Protein AF-A0A3M2U565-F1 (afdb_monomer)

Organism: Pseudomonas syringae pv. maculicola (NCBI:txid59511)

Foldseek 3Di:
DVVQLVDPPPVSVQLVVLLVVVVVVLVVLQVVLVVPVVVQFDADPVQAAKEWEAECVLEQDPPHHTQDIPPDDDNPPPLRVLLVVVQVVQQCVCCVPPVAQPPVSRHGYAYEYEQYFTQTPVRDTDFRQDWHDSNRYIYWTCHRVPPGGTPSPDD

pLDDT: mean 87.08, std 9.79, range [48.19, 98.31]

Nearest PDB structures (foldseek):
  2vqx-assembly1_A  TM=9.178E-01  e=5.329E-11  Serratia proteamaculans
  1esp-assembly1_A  TM=8.204E-01  e=6.156E-08  Bacillus cereus
  4ger-assembly2_B  TM=9.191E-01  e=3.103E-07  Paenibacillus polymyxa
  4tnl-assembly1_A  TM=8.447E-01  e=2.395E-07  Bacillus thermoproteolyticus
  1bqb-assembly1_A  TM=6.893E-01  e=3.272E-05  Staphylococcus aureus

Radius of gyration: 16.23 Å; Cα contacts (8 Å, |Δi|>4): 313; chains: 1; bounding box: 45×28×40 Å

InterPro domains:
  IPR013856 Peptidase M4 domain [PF01447] (62-153)
  IPR052759 Extracellular Metalloprotease M4 [PTHR43579] (42-155)

Secondary structure (DSSP, 8-state):
-HHHHT-SSHHHHHHHHHHHHHHHHHHHHHHHHHH-HHHH--B-TTSS--EEEEE-TTSS-SS-EEEEETTPPP-S-HHHHHHHHHHHHHHHHHHHHH---TTTTS-B-EEEEEEEEEE-TTS-EEE-S-EEE-SS-EEEE---SSS---TTS--

Mean predicted aligned error: 5.79 Å

Solvent-accessible surface area (backbone atoms only — not comparable to full-atom values): 8253 Å² total; per-residue (Å²): 89,76,74,40,42,69,38,92,51,63,72,52,12,52,54,25,46,36,49,53,56,52,49,52,53,41,51,52,38,32,52,52,21,71,76,41,50,81,83,32,54,50,67,22,95,83,56,42,96,32,43,40,29,19,38,21,81,51,29,74,53,79,60,55,47,80,70,43,48,64,92,55,75,81,75,85,45,67,55,55,42,35,46,53,51,49,56,47,52,54,38,49,51,37,37,73,77,66,73,27,38,40,94,74,58,66,6,33,32,50,35,36,21,26,44,25,17,39,64,42,98,88,69,46,68,39,53,22,76,50,65,48,63,42,53,51,37,40,40,25,10,42,17,68,78,79,87,35,60,49,53,44,82,67,128

Structure (mmCIF, N/CA/C/O backbone):
data_AF-A0A3M2U565-F1
#
_entry.id   AF-A0A3M2U565-F1
#
loop_
_atom_site.group_PDB
_atom_site.id
_atom_site.type_symbol
_atom_site.label_atom_id
_atom_site.label_alt_id
_atom_site.label_comp_id
_atom_site.label_asym_id
_atom_site.label_entity_id
_atom_site.label_seq_id
_atom_site.pdbx_PDB_ins_code
_atom_site.Cartn_x
_atom_site.Cartn_y
_atom_site.Cartn_z
_atom_site.occupancy
_atom_site.B_iso_or_equiv
_atom_site.auth_seq_id
_atom_site.auth_comp_id
_atom_site.auth_asym_id
_atom_site.auth_atom_id
_atom_site.pdbx_PDB_model_num
ATOM 1 N N . MET A 1 1 ? 20.077 -5.470 -0.150 1.00 67.69 1 MET A N 1
ATOM 2 C CA . MET A 1 1 ? 20.315 -4.399 -1.141 1.00 67.69 1 MET A CA 1
ATOM 3 C C . MET A 1 1 ? 21.790 -4.090 -1.348 1.00 67.69 1 MET A C 1
ATOM 5 O O . MET A 1 1 ? 22.248 -4.294 -2.459 1.00 67.69 1 MET A O 1
ATOM 9 N N . GLU A 1 2 ? 22.581 -3.728 -0.332 1.00 72.81 2 GLU A N 1
ATOM 10 C CA . GLU A 1 2 ? 24.018 -3.399 -0.520 1.00 72.81 2 GLU A CA 1
ATOM 11 C C . GLU A 1 2 ? 24.838 -4.499 -1.223 1.00 72.81 2 GLU A C 1
ATOM 13 O O . GLU A 1 2 ? 25.586 -4.227 -2.156 1.00 72.81 2 GLU A O 1
ATOM 18 N N . ARG A 1 3 ? 24.628 -5.770 -0.855 1.00 74.75 3 ARG A N 1
ATOM 19 C CA . ARG A 1 3 ? 25.266 -6.909 -1.545 1.00 74.75 3 ARG A CA 1
ATOM 20 C C . ARG A 1 3 ? 24.797 -7.091 -2.994 1.00 74.75 3 ARG A C 1
ATOM 22 O O . ARG A 1 3 ? 25.543 -7.607 -3.813 1.00 74.75 3 ARG A O 1
ATOM 29 N N . MET A 1 4 ? 23.569 -6.682 -3.314 1.00 73.38 4 MET A N 1
ATOM 30 C CA . MET A 1 4 ? 23.011 -6.761 -4.670 1.00 73.38 4 MET A CA 1
ATOM 31 C C . MET A 1 4 ? 23.503 -5.603 -5.542 1.00 73.38 4 MET A C 1
ATOM 33 O O . MET A 1 4 ? 23.753 -5.811 -6.724 1.00 73.38 4 MET A O 1
ATOM 37 N N . ALA A 1 5 ? 23.742 -4.429 -4.948 1.00 74.38 5 ALA A N 1
ATOM 38 C CA . ALA A 1 5 ? 24.370 -3.287 -5.613 1.00 74.38 5 ALA A CA 1
ATOM 39 C C . ALA A 1 5 ? 25.797 -3.602 -6.101 1.00 74.38 5 ALA A C 1
ATOM 41 O O . ALA A 1 5 ? 26.251 -3.034 -7.086 1.00 74.38 5 ALA A O 1
ATOM 42 N N . GLN A 1 6 ? 26.481 -4.555 -5.461 1.00 78.75 6 GLN A N 1
ATOM 43 C CA . GLN A 1 6 ? 27.813 -5.038 -5.852 1.00 78.75 6 GLN A CA 1
ATOM 44 C C . GLN A 1 6 ? 27.773 -6.216 -6.849 1.00 78.75 6 GLN A C 1
ATOM 46 O O . GLN A 1 6 ? 28.811 -6.795 -7.168 1.00 78.75 6 GLN A O 1
ATOM 51 N N . SER A 1 7 ? 26.588 -6.614 -7.326 1.00 76.31 7 SER A N 1
ATOM 52 C CA . SER A 1 7 ? 26.430 -7.743 -8.247 1.00 76.31 7 SER A CA 1
ATOM 53 C C . SER A 1 7 ? 27.095 -7.469 -9.605 1.00 76.31 7 SER A C 1
ATOM 55 O O . SER A 1 7 ? 26.915 -6.383 -10.155 1.00 76.31 7 SER A O 1
ATOM 57 N N . PRO A 1 8 ? 27.770 -8.462 -10.222 1.00 76.94 8 PRO A N 1
ATOM 58 C CA . PRO A 1 8 ? 28.303 -8.334 -11.581 1.00 76.94 8 PRO A CA 1
ATOM 59 C C . PRO A 1 8 ? 27.201 -8.300 -12.656 1.00 76.94 8 PRO A C 1
ATOM 61 O O . PRO A 1 8 ? 27.475 -8.032 -13.823 1.00 76.94 8 PRO A O 1
ATOM 64 N N . LYS A 1 9 ? 25.944 -8.599 -12.291 1.00 82.62 9 LYS A N 1
ATOM 65 C CA . LYS A 1 9 ? 24.787 -8.477 -13.184 1.00 82.62 9 LYS A CA 1
ATOM 66 C C . LYS A 1 9 ? 24.256 -7.044 -13.134 1.00 82.62 9 LYS A C 1
ATOM 68 O O . LYS A 1 9 ? 23.555 -6.698 -12.185 1.00 82.62 9 LYS A O 1
ATOM 73 N N . ASN A 1 10 ? 24.517 -6.272 -14.190 1.00 79.00 10 ASN A N 1
ATOM 74 C CA . ASN A 1 10 ? 24.166 -4.846 -14.292 1.00 79.00 10 ASN A CA 1
ATOM 75 C C . ASN A 1 10 ? 22.706 -4.524 -13.938 1.00 79.00 10 ASN A C 1
ATOM 77 O O . ASN A 1 10 ? 22.442 -3.543 -13.255 1.00 79.00 10 ASN A O 1
ATOM 81 N N . LEU A 1 11 ? 21.751 -5.360 -14.358 1.00 78.56 11 LEU A N 1
ATOM 82 C CA . LEU A 1 11 ? 20.335 -5.130 -14.056 1.00 78.56 11 LEU A CA 1
ATOM 83 C C . LEU A 1 11 ? 20.033 -5.247 -12.548 1.00 78.56 11 LEU A C 1
ATOM 85 O O . LEU A 1 11 ? 19.256 -4.468 -12.005 1.00 78.56 11 LEU A O 1
ATOM 89 N N . ILE A 1 12 ? 20.669 -6.203 -11.860 1.00 79.19 12 ILE A N 1
ATOM 90 C CA . ILE A 1 12 ? 20.468 -6.432 -10.421 1.00 79.19 12 ILE A CA 1
ATOM 91 C C . ILE A 1 12 ? 21.118 -5.312 -9.611 1.00 79.19 12 ILE A C 1
ATOM 93 O O . ILE A 1 12 ? 20.522 -4.831 -8.648 1.00 79.19 12 ILE A O 1
ATOM 97 N N . SER A 1 13 ? 22.327 -4.890 -9.990 1.00 80.62 13 SER A N 1
ATOM 98 C CA . SER A 1 13 ? 23.006 -3.793 -9.305 1.00 80.62 13 SER A CA 1
ATOM 99 C C . SER A 1 13 ? 22.277 -2.466 -9.505 1.00 80.62 13 SER A C 1
ATOM 101 O O . SER A 1 13 ? 22.048 -1.769 -8.521 1.00 80.62 13 SER A O 1
ATOM 103 N N . ALA A 1 14 ? 21.818 -2.158 -10.721 1.00 79.25 14 ALA A N 1
ATOM 104 C CA . ALA A 1 14 ? 21.046 -0.947 -11.002 1.00 79.25 14 ALA A CA 1
ATOM 105 C C . ALA A 1 14 ? 19.759 -0.864 -10.161 1.00 79.25 14 ALA A C 1
ATOM 107 O O . ALA A 1 14 ? 19.548 0.130 -9.465 1.00 79.25 14 ALA A O 1
ATOM 108 N N . ARG A 1 15 ? 18.951 -1.936 -10.137 1.00 79.56 15 ARG A N 1
ATOM 109 C CA . ARG A 1 15 ? 17.729 -2.013 -9.313 1.00 79.56 15 ARG A CA 1
ATOM 110 C C . ARG A 1 15 ? 18.026 -1.887 -7.820 1.00 79.56 15 ARG A C 1
ATOM 112 O O . ARG A 1 15 ? 17.324 -1.193 -7.093 1.00 79.56 15 ARG A O 1
ATOM 119 N N . ALA A 1 16 ? 19.097 -2.526 -7.351 1.00 81.25 16 ALA A N 1
ATOM 120 C CA . ALA A 1 16 ? 19.468 -2.465 -5.944 1.00 81.25 16 ALA A CA 1
ATOM 121 C C . ALA A 1 16 ? 19.898 -1.062 -5.492 1.00 81.25 16 ALA A C 1
ATOM 123 O O . ALA A 1 16 ? 19.640 -0.688 -4.347 1.00 81.25 16 ALA A O 1
ATOM 124 N N . ILE A 1 17 ? 20.553 -0.304 -6.374 1.00 79.19 17 ILE A N 1
ATOM 125 C CA . ILE A 1 17 ? 20.962 1.071 -6.091 1.00 79.19 17 ILE A CA 1
ATOM 126 C C . ILE A 1 17 ? 19.747 2.011 -6.117 1.00 79.19 17 ILE A C 1
ATOM 128 O O . ILE A 1 17 ? 19.618 2.814 -5.195 1.00 79.19 17 ILE A O 1
ATOM 132 N N . ALA A 1 18 ? 18.842 1.887 -7.098 1.00 80.75 18 ALA A N 1
ATOM 133 C CA . ALA A 1 18 ? 17.600 2.671 -7.137 1.00 80.75 18 ALA A CA 1
ATOM 134 C C . ALA A 1 18 ? 16.814 2.533 -5.818 1.00 80.75 18 ALA A C 1
ATOM 136 O O . ALA A 1 18 ? 16.526 3.526 -5.150 1.00 80.75 18 ALA A O 1
ATOM 137 N N . ASN A 1 19 ? 16.651 1.295 -5.346 1.00 80.75 19 ASN A N 1
ATOM 138 C CA . ASN A 1 19 ? 15.975 1.015 -4.083 1.00 80.75 19 ASN A CA 1
ATOM 139 C C . ASN A 1 19 ? 16.659 1.599 -2.847 1.00 80.75 19 ASN A C 1
ATOM 141 O O . ASN A 1 19 ? 15.989 1.990 -1.887 1.00 80.75 19 ASN A O 1
ATOM 145 N N . LEU A 1 20 ? 17.994 1.653 -2.837 1.00 81.56 20 LEU A N 1
ATOM 146 C CA . LEU A 1 20 ? 18.740 2.251 -1.733 1.00 81.56 20 LEU A CA 1
ATOM 147 C C . LEU A 1 20 ? 18.478 3.763 -1.654 1.00 81.56 20 LEU A C 1
ATOM 149 O O . LEU A 1 20 ? 18.292 4.293 -0.557 1.00 81.56 20 LEU A O 1
ATOM 153 N N . THR A 1 21 ? 18.389 4.433 -2.806 1.00 78.06 21 THR A N 1
ATOM 154 C CA . THR A 1 21 ? 18.008 5.848 -2.900 1.00 78.06 21 THR A CA 1
ATOM 155 C C . THR A 1 21 ? 16.589 6.060 -2.378 1.00 78.06 21 THR A C 1
ATOM 157 O O . THR A 1 21 ? 16.400 6.845 -1.446 1.00 78.06 21 THR A O 1
ATOM 160 N N . SER A 1 22 ? 15.611 5.296 -2.872 1.00 78.69 22 SER A N 1
ATOM 161 C CA . SER A 1 22 ? 14.213 5.351 -2.418 1.00 78.69 22 SER A CA 1
ATOM 162 C C . SER A 1 22 ? 14.086 5.105 -0.907 1.00 78.69 22 SER A C 1
ATOM 164 O O . SER A 1 22 ? 13.396 5.834 -0.193 1.00 78.69 22 SER A O 1
ATOM 166 N N . SER A 1 23 ? 14.855 4.150 -0.372 1.00 78.75 23 SER A N 1
ATOM 167 C CA . SER A 1 23 ? 14.878 3.828 1.062 1.00 78.75 23 SER A CA 1
ATOM 168 C C . SER A 1 23 ? 15.276 5.019 1.940 1.00 78.75 23 SER A C 1
ATOM 170 O O . SER A 1 23 ? 14.724 5.191 3.029 1.00 78.75 23 SER A O 1
ATOM 172 N N . SER A 1 24 ? 16.200 5.868 1.478 1.00 77.94 24 SER A N 1
ATOM 173 C CA . SER A 1 24 ? 16.603 7.080 2.204 1.00 77.94 24 SER A CA 1
ATOM 174 C C . SER A 1 24 ? 15.463 8.101 2.304 1.00 77.94 24 SER A C 1
ATOM 176 O O . SER A 1 24 ? 15.232 8.664 3.378 1.00 77.94 24 SER A O 1
ATOM 178 N N . ALA A 1 25 ? 14.683 8.261 1.230 1.00 79.19 25 ALA A N 1
ATOM 179 C CA . ALA A 1 25 ? 13.496 9.106 1.225 1.00 79.19 25 ALA A CA 1
ATOM 180 C C . ALA A 1 25 ? 12.432 8.564 2.192 1.00 79.19 25 ALA A C 1
ATOM 182 O O . ALA A 1 25 ? 11.869 9.318 2.986 1.00 79.19 25 ALA A O 1
ATOM 183 N N . PHE A 1 26 ? 12.224 7.245 2.222 1.00 80.00 26 PHE A N 1
ATOM 184 C CA . PHE A 1 26 ? 11.251 6.625 3.130 1.00 80.00 26 PHE A CA 1
ATOM 185 C C . PHE A 1 26 ? 11.622 6.802 4.604 1.00 80.00 26 PHE A C 1
ATOM 187 O O . PHE A 1 26 ? 10.749 7.016 5.451 1.00 80.00 26 PHE A O 1
ATOM 194 N N . LEU A 1 27 ? 12.917 6.739 4.930 1.00 79.75 27 LEU A N 1
ATOM 195 C CA . LEU A 1 27 ? 13.399 7.036 6.278 1.00 79.75 27 LEU A CA 1
ATOM 196 C C . LEU A 1 27 ? 13.115 8.489 6.664 1.00 79.75 27 LEU A C 1
ATOM 198 O O . LEU A 1 27 ? 12.647 8.730 7.778 1.00 79.75 27 LEU A O 1
ATOM 202 N N . ALA A 1 28 ? 13.331 9.437 5.749 1.00 80.25 28 ALA A N 1
ATOM 203 C CA . ALA A 1 28 ? 12.997 10.837 5.983 1.00 80.25 28 ALA A CA 1
ATOM 204 C C . ALA A 1 28 ? 11.492 11.017 6.259 1.00 80.25 28 ALA A C 1
ATOM 206 O O . ALA A 1 28 ? 11.132 11.611 7.277 1.00 80.25 28 ALA A O 1
ATOM 207 N N . SER A 1 29 ? 10.613 10.412 5.447 1.00 80.81 29 SER A N 1
ATOM 208 C CA . SER A 1 29 ? 9.158 10.455 5.669 1.00 80.81 29 SER A CA 1
ATOM 209 C C . SER A 1 29 ? 8.758 9.891 7.036 1.00 80.81 29 SER A C 1
ATOM 211 O O . SER A 1 29 ? 7.975 10.504 7.763 1.00 80.81 29 SER A O 1
ATOM 213 N N . ARG A 1 30 ? 9.352 8.761 7.446 1.00 79.19 30 ARG A N 1
ATOM 214 C CA . ARG A 1 30 ? 9.094 8.155 8.762 1.00 79.19 30 ARG A CA 1
ATOM 215 C C . ARG A 1 30 ? 9.498 9.060 9.923 1.00 79.19 30 ARG A C 1
ATOM 217 O O . ARG A 1 30 ? 8.793 9.098 10.931 1.00 79.19 30 ARG A O 1
ATOM 224 N N . LEU A 1 31 ? 10.629 9.757 9.814 1.00 83.00 31 LEU A N 1
ATOM 225 C CA . LEU A 1 31 ? 11.077 10.690 10.849 1.00 83.00 31 LEU A CA 1
ATOM 226 C C . LEU A 1 31 ? 10.111 11.874 10.976 1.00 83.00 31 LEU A C 1
ATOM 228 O O . LEU A 1 31 ? 9.715 12.213 12.091 1.00 83.00 31 LEU A O 1
ATOM 232 N N . SER A 1 32 ? 9.660 12.436 9.852 1.00 79.75 32 SER A N 1
ATOM 233 C CA . SER A 1 32 ? 8.650 13.500 9.835 1.00 79.75 32 SER A CA 1
ATOM 234 C C . SER A 1 32 ? 7.321 13.053 10.450 1.00 79.75 32 SER A C 1
ATOM 236 O O . SER A 1 32 ? 6.758 13.763 11.283 1.00 79.75 32 SER A O 1
ATOM 238 N N . ALA A 1 33 ? 6.846 11.852 10.116 1.00 78.44 33 ALA A N 1
ATOM 239 C CA . ALA A 1 33 ? 5.601 11.323 10.666 1.00 78.44 33 ALA A CA 1
ATOM 240 C C . ALA A 1 33 ? 5.680 11.039 12.173 1.00 78.44 33 ALA A C 1
ATOM 242 O O . ALA A 1 33 ? 4.715 11.274 12.895 1.00 78.44 33 ALA A O 1
ATOM 243 N N . ARG A 1 34 ? 6.841 10.598 12.679 1.00 78.06 34 ARG A N 1
ATOM 244 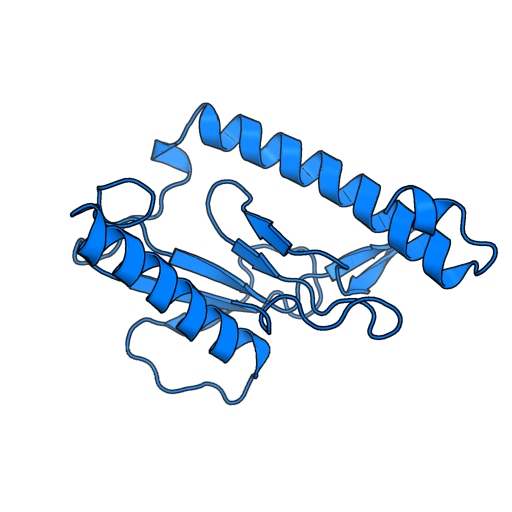C CA . ARG A 1 34 ? 7.074 10.464 14.128 1.00 78.06 34 ARG A CA 1
ATOM 245 C C . ARG A 1 34 ? 7.039 11.807 14.853 1.00 78.06 34 ARG A C 1
ATOM 247 O O . ARG A 1 34 ? 6.574 11.855 15.986 1.00 78.06 34 ARG A O 1
ATOM 254 N N . ALA A 1 35 ? 7.528 12.873 14.223 1.00 79.88 35 ALA A N 1
ATOM 255 C CA . ALA A 1 35 ? 7.498 14.213 14.804 1.00 79.88 35 ALA A CA 1
ATOM 256 C C . ALA A 1 35 ? 6.083 14.820 14.812 1.00 79.88 35 ALA A C 1
ATOM 258 O O . ALA A 1 35 ? 5.756 15.585 15.716 1.00 79.88 35 ALA A O 1
ATOM 259 N N . MET A 1 36 ? 5.238 14.477 13.829 1.00 78.69 36 MET A N 1
ATOM 260 C CA . MET A 1 36 ? 3.877 15.015 13.687 1.00 78.69 36 MET A CA 1
ATOM 261 C C . MET A 1 36 ? 2.827 13.920 13.409 1.00 78.69 36 MET A C 1
ATOM 263 O O . MET A 1 36 ? 2.245 13.887 12.321 1.00 78.69 36 MET A O 1
ATOM 267 N N . PRO A 1 37 ? 2.535 13.033 14.377 1.00 72.19 37 PRO A N 1
ATOM 268 C CA . PRO A 1 37 ? 1.669 11.873 14.153 1.00 72.19 37 PRO A CA 1
ATOM 269 C C . PRO A 1 37 ? 0.214 12.248 13.832 1.00 72.19 37 PRO A C 1
ATOM 271 O O . PRO A 1 37 ? -0.407 11.635 12.967 1.00 72.19 37 PRO A O 1
ATOM 274 N N . SER A 1 38 ? -0.324 13.304 14.450 1.00 69.38 38 SER A N 1
ATOM 275 C CA . SER A 1 38 ? -1.708 13.758 14.229 1.00 69.38 38 SER A CA 1
ATOM 276 C C . SER A 1 38 ? -1.975 14.302 12.822 1.00 69.38 38 SER A C 1
ATOM 278 O O . SER A 1 38 ? -3.116 14.278 12.376 1.00 69.38 38 SER A O 1
ATOM 280 N N . MET A 1 39 ? -0.942 14.775 12.119 1.00 69.25 39 MET A N 1
ATOM 281 C CA . MET A 1 39 ? -1.047 15.254 10.734 1.00 69.25 39 MET A CA 1
ATOM 282 C C . MET A 1 39 ? -1.061 14.109 9.711 1.00 69.25 39 MET A C 1
ATOM 284 O O . MET A 1 39 ? -1.487 14.314 8.580 1.00 69.25 39 MET A O 1
ATOM 288 N N . HIS A 1 40 ? -0.583 12.922 10.097 1.00 71.44 40 HIS A N 1
ATOM 289 C CA . HIS A 1 40 ? -0.385 11.777 9.201 1.00 71.44 40 HIS A CA 1
ATOM 290 C C . HIS A 1 40 ? -1.427 10.663 9.422 1.00 71.44 40 HIS A C 1
ATOM 292 O O . HIS A 1 40 ? -1.591 9.792 8.569 1.00 71.44 40 HIS A O 1
ATOM 298 N N . ALA A 1 41 ? -2.172 10.699 10.533 1.00 78.94 41 ALA A N 1
ATOM 299 C CA . ALA A 1 41 ? -3.234 9.743 10.831 1.00 78.94 41 ALA A CA 1
ATOM 300 C C . ALA A 1 41 ? -4.567 10.148 10.178 1.00 78.94 41 ALA A C 1
ATOM 302 O O . ALA A 1 41 ? -5.235 11.094 10.602 1.00 78.94 41 ALA A O 1
ATOM 303 N N . ILE A 1 42 ? -4.998 9.395 9.165 1.00 84.19 42 ILE A N 1
ATOM 304 C CA . ILE A 1 42 ? -6.335 9.547 8.577 1.00 84.19 42 ILE A CA 1
ATOM 305 C C . ILE A 1 42 ? -7.331 8.844 9.497 1.00 84.19 42 ILE A C 1
ATOM 307 O O . ILE A 1 42 ? -7.290 7.625 9.615 1.00 84.19 42 ILE A O 1
ATOM 311 N N . LYS A 1 43 ? -8.246 9.571 10.140 1.00 87.69 43 LYS A N 1
ATOM 312 C CA . LYS A 1 43 ? -9.264 8.946 11.002 1.00 87.69 43 LYS A CA 1
ATOM 313 C C . LYS A 1 43 ? -10.233 8.082 10.199 1.00 87.69 43 LYS A C 1
ATOM 315 O O . LYS A 1 43 ? -10.628 8.447 9.094 1.00 87.69 43 LYS A O 1
ATOM 320 N N . SER A 1 44 ? -10.617 6.939 10.758 1.00 90.38 44 SER A N 1
ATOM 321 C CA . SER A 1 44 ? -11.740 6.161 10.234 1.00 90.38 44 SER A CA 1
ATOM 322 C C . SER A 1 44 ? -13.050 6.948 10.392 1.00 90.38 44 SER A C 1
ATOM 324 O O . SER A 1 44 ? -13.219 7.643 11.399 1.00 90.38 44 SER A O 1
ATOM 326 N N . PRO A 1 45 ? -13.991 6.847 9.433 1.00 88.50 45 PRO A N 1
ATOM 327 C CA . PRO A 1 45 ? -15.282 7.532 9.525 1.00 88.50 45 PRO A CA 1
ATOM 328 C C . PRO A 1 45 ? -16.070 7.174 10.793 1.00 88.50 45 PRO A C 1
ATOM 330 O O . PRO A 1 45 ? -16.641 8.054 11.431 1.00 88.50 45 PRO A O 1
ATOM 333 N N . ASP A 1 46 ? -16.026 5.897 11.189 1.00 90.06 46 ASP A N 1
ATOM 334 C CA . ASP A 1 46 ? -16.840 5.351 12.282 1.00 90.06 46 ASP A CA 1
ATOM 335 C C . ASP A 1 46 ? -16.025 5.024 13.549 1.00 90.06 46 ASP A C 1
ATOM 337 O O . ASP A 1 46 ? -16.540 4.396 14.476 1.00 90.06 46 ASP A O 1
ATOM 341 N N . GLY A 1 47 ? -14.740 5.395 13.595 1.00 89.25 47 GLY A N 1
ATOM 342 C CA . GLY A 1 47 ? -13.847 5.082 14.720 1.00 89.25 47 GLY A CA 1
ATOM 343 C C . GLY A 1 47 ? -13.485 3.595 14.851 1.00 89.25 47 GLY A C 1
ATOM 344 O O . GLY A 1 47 ? -13.082 3.162 15.929 1.00 89.25 47 GLY A O 1
ATOM 345 N N . LYS A 1 48 ? -13.668 2.801 13.791 1.00 90.69 48 LYS A N 1
ATOM 346 C CA . LYS A 1 48 ? -13.473 1.340 13.755 1.00 90.69 48 LYS A CA 1
ATOM 347 C C . LYS A 1 48 ? -12.561 0.940 12.592 1.00 90.69 48 LYS A C 1
ATOM 349 O O . LYS A 1 48 ? -12.064 1.793 11.859 1.00 90.69 48 LYS A O 1
ATOM 354 N N . LYS A 1 49 ? -12.381 -0.371 12.397 1.00 95.00 49 LYS A N 1
ATOM 355 C CA . LYS A 1 49 ? -11.677 -0.957 11.250 1.00 95.00 49 LYS A CA 1
ATOM 356 C C . LYS A 1 49 ? -12.131 -0.302 9.949 1.00 95.00 49 LYS A C 1
ATOM 358 O O . LYS A 1 49 ? -13.301 -0.375 9.583 1.00 95.00 49 LYS A O 1
ATOM 363 N N . HIS A 1 50 ? -11.190 0.341 9.273 1.00 97.00 50 HIS A N 1
ATOM 364 C CA . HIS A 1 50 ? -11.433 1.015 8.010 1.00 97.00 50 HIS A CA 1
ATOM 365 C C . HIS A 1 50 ? -10.185 0.914 7.140 1.00 97.00 50 HIS A C 1
ATOM 367 O O . HIS A 1 50 ? -9.141 1.480 7.473 1.00 97.00 50 HIS A O 1
ATOM 373 N N . ARG A 1 51 ? -10.292 0.178 6.035 1.00 97.25 51 ARG A N 1
ATOM 374 C CA . ARG A 1 51 ? -9.224 -0.012 5.051 1.00 97.25 51 ARG A CA 1
ATOM 375 C C . ARG A 1 51 ? -9.517 0.746 3.765 1.00 97.25 51 ARG A C 1
ATOM 377 O O . ARG A 1 51 ? -10.657 0.781 3.294 1.00 97.25 51 ARG A O 1
ATOM 384 N N . ALA A 1 52 ? -8.471 1.307 3.170 1.00 97.62 52 ALA A N 1
ATOM 385 C CA . ALA A 1 52 ? -8.533 1.920 1.850 1.00 97.62 52 ALA A CA 1
ATOM 386 C C . ALA A 1 52 ? -7.308 1.512 1.028 1.00 97.62 52 ALA A C 1
ATOM 388 O O . ALA A 1 52 ? -6.183 1.924 1.318 1.00 97.62 52 ALA A O 1
ATOM 389 N N . ILE A 1 53 ? -7.545 0.698 0.005 1.00 98.25 53 ILE A N 1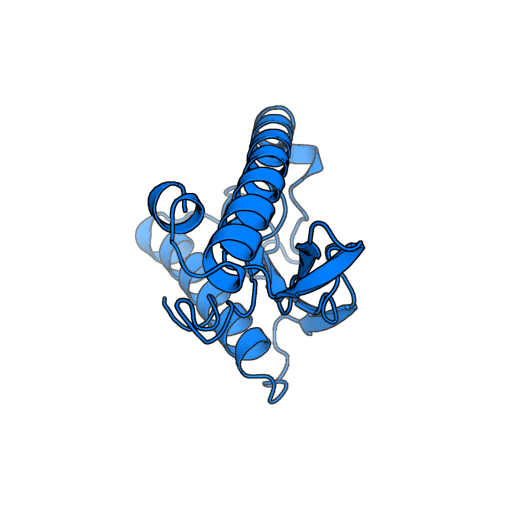
ATOM 390 C CA . ILE A 1 53 ? -6.516 0.176 -0.889 1.00 98.25 53 ILE A CA 1
ATOM 391 C C . ILE A 1 53 ? -6.513 0.996 -2.164 1.00 98.25 53 ILE A C 1
ATOM 393 O O . ILE A 1 53 ? -7.562 1.202 -2.785 1.00 98.25 53 ILE A O 1
ATOM 397 N N . HIS A 1 54 ? -5.329 1.449 -2.536 1.00 98.31 54 HIS A N 1
ATOM 398 C CA . HIS A 1 54 ? -5.074 2.231 -3.724 1.00 98.31 54 HIS A CA 1
ATOM 399 C C . HIS A 1 54 ? -4.061 1.530 -4.628 1.00 98.31 54 HIS A C 1
ATOM 401 O O . HIS A 1 54 ? -3.361 0.606 -4.216 1.00 98.31 54 HIS A O 1
ATOM 407 N N . ASP A 1 55 ? -4.002 1.987 -5.866 1.00 98.00 55 ASP A N 1
ATOM 408 C CA . ASP A 1 55 ? -3.122 1.513 -6.919 1.00 98.00 55 ASP A CA 1
ATOM 409 C C . ASP A 1 55 ? -2.341 2.713 -7.466 1.00 98.00 55 ASP A C 1
ATOM 411 O O . ASP A 1 55 ? -2.936 3.681 -7.959 1.00 98.00 55 ASP A O 1
ATOM 415 N N . ALA A 1 56 ? -1.012 2.651 -7.356 1.00 97.06 56 ALA A N 1
ATOM 416 C CA . ALA A 1 56 ? -0.104 3.671 -7.875 1.00 97.06 56 ALA A CA 1
ATOM 417 C C . ALA A 1 56 ? 0.067 3.594 -9.402 1.00 97.06 56 ALA A C 1
ATOM 419 O O . ALA A 1 56 ? 0.713 4.453 -9.996 1.00 97.06 56 ALA A O 1
ATOM 420 N N . LYS A 1 57 ? -0.500 2.580 -10.066 1.00 96.44 57 LYS A N 1
ATOM 421 C CA . LYS A 1 57 ? -0.446 2.364 -11.518 1.00 96.44 57 LYS A CA 1
ATOM 422 C C . LYS A 1 57 ? 0.982 2.313 -12.071 1.00 96.44 57 LYS A C 1
ATOM 424 O O . LYS A 1 57 ? 1.218 2.746 -13.198 1.00 96.44 57 LYS A O 1
ATOM 429 N N . GLY A 1 58 ? 1.925 1.771 -11.297 1.00 93.94 58 GLY A N 1
ATOM 430 C CA . GLY A 1 58 ? 3.332 1.698 -11.690 1.00 93.94 58 GLY A CA 1
ATOM 431 C C . GLY A 1 58 ? 4.049 3.047 -11.633 1.00 93.94 58 GLY A C 1
ATOM 432 O O . GLY A 1 58 ? 4.947 3.288 -12.434 1.00 93.94 58 GLY A O 1
ATOM 433 N N . THR A 1 59 ? 3.644 3.929 -10.719 1.00 93.19 59 THR A N 1
ATOM 434 C CA . THR A 1 59 ? 4.303 5.215 -10.436 1.00 93.19 59 THR A CA 1
ATOM 435 C C . 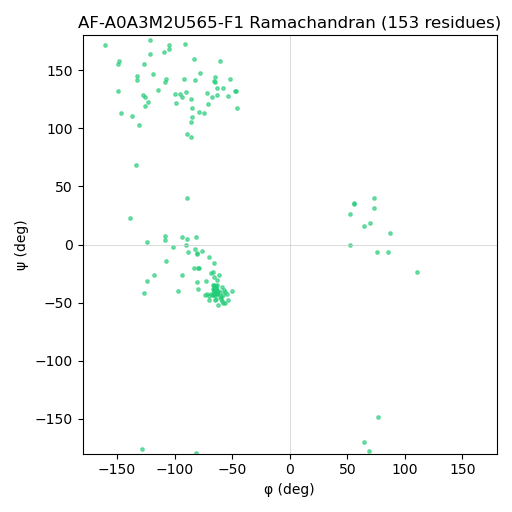THR A 1 59 ? 4.734 5.280 -8.969 1.00 93.19 59 THR A C 1
ATOM 437 O O . THR A 1 59 ? 4.455 4.363 -8.189 1.00 93.19 59 THR A O 1
ATOM 440 N N . ASP A 1 60 ? 5.422 6.350 -8.584 1.00 89.94 60 ASP A N 1
ATOM 441 C CA . ASP A 1 60 ? 5.749 6.676 -7.195 1.00 89.94 60 ASP A CA 1
ATOM 442 C C . ASP A 1 60 ? 4.721 7.624 -6.534 1.00 89.94 60 ASP A C 1
ATOM 444 O O . ASP A 1 60 ? 4.889 8.020 -5.375 1.00 89.94 60 ASP A O 1
ATOM 448 N N . ASP A 1 61 ? 3.616 7.935 -7.225 1.00 91.56 61 ASP A N 1
ATOM 449 C CA . ASP A 1 61 ? 2.553 8.805 -6.722 1.00 91.56 61 ASP A CA 1
ATOM 450 C C . ASP A 1 61 ? 1.695 8.096 -5.663 1.00 91.56 61 ASP A C 1
ATOM 452 O O . ASP A 1 61 ? 0.925 7.172 -5.942 1.00 91.56 61 ASP A O 1
ATOM 456 N N . LEU A 1 62 ? 1.770 8.584 -4.422 1.00 91.38 62 LEU A N 1
ATOM 457 C CA . LEU A 1 62 ? 0.990 8.071 -3.295 1.00 91.38 62 LEU A CA 1
ATOM 458 C C . LEU A 1 62 ? -0.124 9.048 -2.865 1.00 91.38 62 LEU A C 1
ATOM 460 O O . LEU A 1 62 ? 0.122 10.249 -2.758 1.00 91.38 62 LEU A O 1
ATOM 464 N N . PRO A 1 63 ? -1.333 8.559 -2.512 1.00 94.62 63 PRO A N 1
ATOM 465 C CA . PRO A 1 63 ? -1.738 7.150 -2.496 1.00 94.62 63 PRO A CA 1
ATOM 466 C C . PRO A 1 63 ? -2.135 6.599 -3.878 1.00 94.62 63 PRO A C 1
ATOM 468 O O . PRO A 1 63 ? -2.386 5.412 -3.995 1.00 94.62 63 PRO A O 1
ATOM 471 N N . GLY A 1 64 ? -2.236 7.420 -4.922 1.00 95.00 64 GLY A N 1
ATOM 472 C CA . GLY 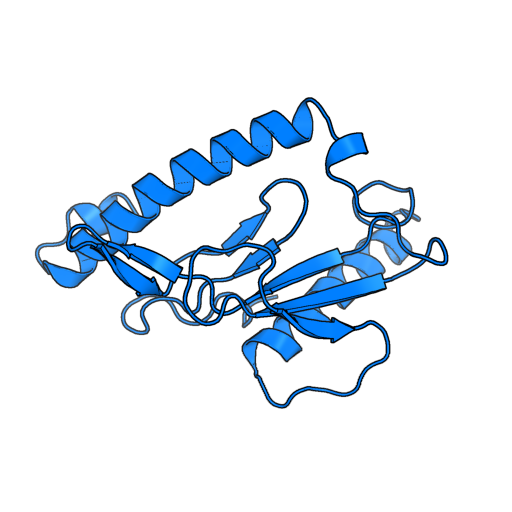A 1 64 ? -2.728 6.965 -6.225 1.00 95.00 64 GLY A CA 1
ATOM 473 C C . GLY A 1 64 ? -4.253 6.797 -6.263 1.00 95.00 64 GLY A C 1
ATOM 474 O O . GLY A 1 64 ? -4.997 7.544 -5.619 1.00 95.00 64 GLY A O 1
ATOM 475 N N . VAL A 1 65 ? -4.746 5.839 -7.054 1.00 97.38 65 VAL A N 1
ATOM 476 C CA . VAL A 1 65 ? -6.186 5.666 -7.322 1.00 97.38 65 VAL A CA 1
ATOM 477 C C . VAL A 1 65 ? -6.792 4.640 -6.379 1.00 97.38 65 VAL A C 1
ATOM 479 O O . VAL A 1 65 ? -6.305 3.523 -6.286 1.00 97.38 65 VAL A O 1
ATOM 482 N N . ILE A 1 66 ? -7.899 4.977 -5.720 1.00 97.69 66 ILE A N 1
ATOM 483 C CA . ILE A 1 66 ? -8.591 4.031 -4.841 1.00 97.69 66 ILE A CA 1
ATOM 484 C C . ILE A 1 66 ? -9.208 2.874 -5.639 1.00 97.69 66 ILE A C 1
ATOM 486 O O . ILE A 1 66 ? -9.973 3.097 -6.578 1.00 97.69 66 ILE A O 1
ATOM 490 N N . VAL A 1 67 ? -8.899 1.639 -5.241 1.00 98.06 67 VAL A N 1
ATOM 491 C CA . VAL A 1 67 ? -9.362 0.412 -5.913 1.00 98.06 67 VAL A CA 1
ATOM 492 C C . VAL A 1 67 ? -10.230 -0.473 -5.026 1.00 98.06 67 VAL A C 1
ATOM 494 O O . VAL A 1 67 ? -11.087 -1.181 -5.547 1.00 98.06 67 VAL A O 1
ATOM 497 N N . ARG A 1 68 ? -10.073 -0.411 -3.695 1.00 98.25 68 ARG A N 1
ATOM 498 C CA . ARG A 1 68 ? -10.914 -1.172 -2.757 1.00 98.25 68 ARG A CA 1
ATOM 499 C C . ARG A 1 68 ? -11.097 -0.436 -1.433 1.00 98.25 68 ARG A C 1
ATOM 501 O O . ARG A 1 68 ? -10.134 0.037 -0.836 1.00 98.25 68 ARG A O 1
ATOM 508 N N . LYS A 1 69 ? -12.336 -0.348 -0.959 1.00 97.44 69 LYS A N 1
ATOM 509 C CA . LYS A 1 69 ? -12.716 0.250 0.334 1.00 97.44 69 LYS A CA 1
ATOM 510 C C . LYS A 1 69 ? -13.176 -0.810 1.328 1.00 97.44 69 LYS A C 1
ATOM 512 O O . LYS A 1 69 ? -13.490 -1.938 0.949 1.00 97.44 69 LYS A O 1
ATOM 517 N N . GLU A 1 70 ? -13.263 -0.426 2.598 1.00 97.44 70 GLU A N 1
ATOM 518 C CA . GLU A 1 70 ? -13.866 -1.246 3.649 1.00 97.44 70 GLU A CA 1
ATOM 519 C C . GLU A 1 70 ? -15.232 -1.819 3.211 1.00 97.44 70 GLU A C 1
ATOM 521 O O . GLU A 1 70 ? -16.068 -1.103 2.660 1.00 97.44 70 GLU A O 1
ATOM 526 N N . GLY A 1 71 ? -15.438 -3.125 3.411 1.00 96.44 71 GLY A N 1
ATOM 527 C CA . GLY A 1 71 ? -16.653 -3.845 3.019 1.00 96.44 71 GLY A CA 1
ATOM 528 C C . GLY A 1 71 ? -16.815 -4.166 1.526 1.00 96.44 71 GLY A C 1
ATOM 529 O O . GLY A 1 71 ? -17.751 -4.884 1.176 1.00 96.44 71 GLY A O 1
ATOM 530 N N . GLN A 1 72 ? -15.945 -3.681 0.632 1.00 97.44 72 GLN A N 1
ATOM 531 C CA . GLN A 1 72 ? -16.059 -3.989 -0.798 1.00 97.44 72 GLN A CA 1
ATOM 532 C C . GLN A 1 72 ? -15.546 -5.395 -1.144 1.00 97.44 72 GLN A C 1
ATOM 534 O O . GLN A 1 72 ? -14.587 -5.908 -0.554 1.00 97.44 72 GLN A O 1
ATOM 539 N N . ALA A 1 73 ? -16.185 -5.998 -2.150 1.00 97.31 73 ALA A N 1
ATOM 540 C CA . ALA A 1 73 ? -15.791 -7.286 -2.709 1.00 97.31 73 ALA A CA 1
ATOM 541 C C . ALA A 1 73 ? -14.357 -7.249 -3.286 1.00 97.31 73 ALA A C 1
ATOM 543 O O . ALA A 1 73 ? -13.868 -6.161 -3.608 1.00 97.31 73 ALA A O 1
ATOM 544 N N . PRO A 1 74 ? -13.689 -8.413 -3.413 1.00 97.50 74 PRO A N 1
ATOM 545 C CA . PRO A 1 74 ? -12.385 -8.521 -4.064 1.00 97.50 74 PRO A CA 1
ATOM 546 C C . PRO A 1 74 ? -12.363 -7.893 -5.457 1.00 97.50 74 PRO A C 1
ATOM 548 O O . PRO A 1 74 ? -13.343 -7.987 -6.199 1.00 97.50 74 PRO A O 1
ATOM 551 N N . THR A 1 75 ? -11.248 -7.252 -5.804 1.00 96.62 75 THR A N 1
ATOM 552 C CA . THR A 1 75 ? -11.094 -6.560 -7.093 1.00 96.62 75 THR A CA 1
ATOM 553 C C . THR A 1 75 ? -10.691 -7.514 -8.214 1.00 96.62 75 THR A C 1
ATOM 555 O O . THR A 1 75 ? -10.875 -7.186 -9.385 1.00 96.62 75 THR A O 1
ATOM 558 N N . GLY A 1 76 ? -10.144 -8.687 -7.867 1.00 95.88 76 GLY A N 1
ATOM 559 C CA . GLY A 1 76 ? -9.493 -9.598 -8.808 1.00 95.88 76 GLY A CA 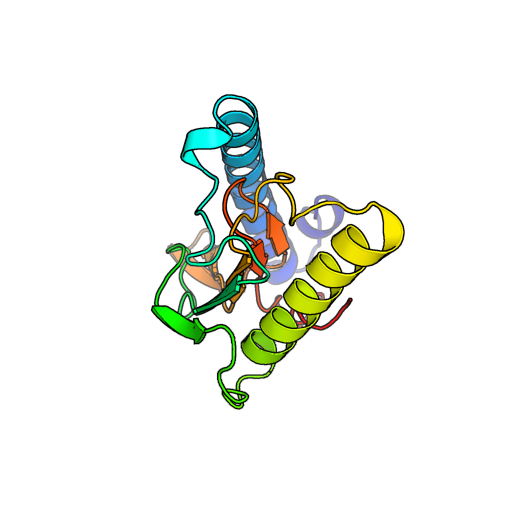1
ATOM 560 C C . GLY A 1 76 ? -8.020 -9.255 -9.050 1.00 95.88 76 GLY A C 1
ATOM 561 O O . GLY A 1 76 ? -7.314 -10.035 -9.691 1.00 95.88 76 GLY A O 1
ATOM 562 N N . ASP A 1 77 ? -7.544 -8.130 -8.512 1.00 97.00 77 ASP A N 1
ATOM 563 C CA . ASP A 1 77 ? -6.126 -7.820 -8.426 1.00 97.00 77 ASP A CA 1
ATOM 564 C C . ASP A 1 77 ? -5.539 -8.468 -7.174 1.00 97.00 77 ASP A C 1
ATOM 566 O O . ASP A 1 77 ? -5.897 -8.138 -6.041 1.00 97.00 77 ASP A O 1
ATOM 570 N N . LYS A 1 78 ? -4.599 -9.389 -7.385 1.00 95.25 78 LYS A N 1
ATOM 571 C CA . LYS A 1 78 ? -4.031 -10.177 -6.299 1.00 95.25 78 LYS A CA 1
ATOM 572 C C . LYS A 1 78 ? -3.269 -9.326 -5.282 1.00 95.25 78 LYS A C 1
ATOM 574 O O . LYS A 1 78 ? -3.349 -9.631 -4.098 1.00 95.25 78 LYS A O 1
ATOM 579 N N . ALA A 1 79 ? -2.540 -8.296 -5.712 1.00 94.25 79 ALA A N 1
ATOM 580 C CA . ALA A 1 79 ? -1.785 -7.456 -4.789 1.00 94.25 79 ALA A CA 1
ATOM 581 C C . ALA A 1 79 ? -2.737 -6.604 -3.944 1.00 94.25 79 ALA A C 1
ATOM 583 O O . ALA A 1 79 ? -2.586 -6.532 -2.723 1.00 94.25 79 ALA A O 1
ATOM 584 N N . ALA A 1 80 ? -3.754 -6.008 -4.575 1.00 97.25 80 ALA A N 1
ATOM 585 C CA . ALA A 1 80 ? -4.749 -5.209 -3.865 1.00 97.25 80 ALA A CA 1
ATOM 586 C C . ALA A 1 80 ? -5.563 -6.050 -2.867 1.00 97.25 80 ALA A C 1
ATOM 588 O O . ALA A 1 80 ? -5.809 -5.608 -1.742 1.00 97.25 80 ALA A O 1
ATOM 589 N N . ASP A 1 81 ? -5.957 -7.263 -3.260 1.00 97.38 81 ASP A N 1
ATOM 590 C CA . ASP A 1 81 ? -6.719 -8.172 -2.405 1.00 97.38 81 ASP A CA 1
ATOM 591 C C . ASP A 1 81 ? -5.875 -8.683 -1.224 1.00 97.38 81 ASP A C 1
ATOM 593 O O . ASP A 1 81 ? -6.336 -8.642 -0.085 1.00 97.38 81 ASP A O 1
ATOM 597 N N . GLU A 1 82 ? -4.609 -9.045 -1.452 1.00 96.50 82 GLU A N 1
ATOM 598 C CA . GLU A 1 82 ? -3.674 -9.426 -0.382 1.00 96.50 82 GLU A CA 1
ATOM 599 C C . GLU A 1 82 ? -3.399 -8.260 0.592 1.00 96.50 82 GLU A C 1
ATOM 601 O O . GLU A 1 82 ? -3.390 -8.457 1.807 1.00 96.50 82 GLU A O 1
ATOM 606 N N . ALA A 1 83 ? -3.229 -7.028 0.094 1.00 97.00 83 ALA A N 1
ATOM 607 C CA . ALA A 1 83 ? -3.072 -5.842 0.943 1.00 97.00 83 ALA A CA 1
ATOM 608 C C . ALA A 1 83 ? -4.338 -5.541 1.771 1.00 97.00 83 ALA A C 1
ATOM 610 O O . ALA A 1 83 ? -4.249 -5.120 2.932 1.00 97.00 83 ALA A O 1
ATOM 611 N N . TYR A 1 84 ? -5.524 -5.770 1.199 1.00 98.00 84 TYR A N 1
ATOM 612 C CA . TYR A 1 84 ? -6.800 -5.626 1.901 1.00 98.00 84 TYR A CA 1
ATOM 613 C C . TYR A 1 84 ? -6.940 -6.614 3.060 1.00 98.00 84 TYR A C 1
ATOM 615 O O . TYR A 1 84 ? -7.329 -6.227 4.169 1.00 98.00 84 TYR A O 1
ATOM 623 N N . ASP A 1 85 ? -6.617 -7.878 2.809 1.00 97.00 85 ASP A N 1
ATOM 624 C CA . ASP A 1 85 ? -6.726 -8.935 3.806 1.00 97.00 85 ASP A CA 1
ATOM 625 C C . ASP A 1 85 ? -5.658 -8.751 4.892 1.00 97.00 85 ASP A C 1
ATOM 627 O O . ASP A 1 85 ? -5.997 -8.654 6.071 1.00 97.00 85 ASP A O 1
ATOM 631 N N . GLY A 1 86 ? -4.396 -8.525 4.508 1.00 95.31 86 GLY A N 1
ATOM 632 C CA . GLY A 1 86 ? -3.297 -8.371 5.462 1.00 95.31 86 GLY A CA 1
ATOM 633 C C . GLY A 1 86 ? -3.404 -7.145 6.364 1.00 95.31 86 GLY A C 1
ATOM 634 O O . GLY A 1 86 ? -3.173 -7.236 7.569 1.00 95.31 86 GLY A O 1
ATOM 635 N N . SER A 1 87 ? -3.829 -5.994 5.832 1.00 95.69 87 SER A N 1
ATOM 636 C CA . SER A 1 87 ? -4.141 -4.836 6.686 1.00 95.69 87 SER A CA 1
ATOM 637 C C . SER A 1 87 ? -5.312 -5.128 7.632 1.00 95.69 87 SER A C 1
ATOM 639 O O . SER A 1 87 ? -5.359 -4.618 8.753 1.00 95.69 87 SER A O 1
ATOM 641 N N . GLY A 1 88 ? -6.239 -5.990 7.211 1.00 96.19 88 GLY A N 1
ATOM 642 C CA . GLY A 1 88 ? -7.325 -6.469 8.048 1.00 96.19 88 GLY A CA 1
ATOM 643 C C . GLY A 1 88 ? -6.836 -7.296 9.230 1.00 96.19 88 GLY A C 1
ATOM 644 O O . GLY A 1 88 ? -7.254 -7.027 10.356 1.00 96.19 88 GLY A O 1
ATOM 645 N N . ASP A 1 89 ? -5.950 -8.249 8.976 1.00 96.06 89 ASP A N 1
ATOM 646 C CA . ASP A 1 89 ? -5.381 -9.124 10.001 1.00 96.06 89 ASP A CA 1
ATOM 647 C C . ASP A 1 89 ? -4.548 -8.333 11.015 1.00 96.06 89 ASP A C 1
ATOM 649 O O . ASP A 1 89 ? -4.652 -8.563 12.219 1.00 96.06 89 ASP A O 1
ATOM 653 N N . VAL A 1 90 ? -3.788 -7.329 10.558 1.00 93.25 90 VAL A N 1
ATOM 654 C CA . VAL A 1 90 ? -3.039 -6.423 11.445 1.00 93.25 90 VAL A CA 1
ATOM 655 C C . VAL A 1 90 ? -3.972 -5.672 12.395 1.00 93.25 90 VAL A C 1
ATOM 657 O O . VAL A 1 90 ? -3.684 -5.586 13.590 1.00 93.25 90 VAL A O 1
ATOM 660 N N . TYR A 1 91 ? -5.089 -5.131 11.894 1.00 94.94 91 TYR A N 1
ATOM 661 C CA . TYR A 1 91 ? -6.070 -4.471 12.760 1.00 94.94 91 TYR A CA 1
ATOM 662 C C . TYR A 1 91 ? -6.603 -5.440 13.820 1.00 94.94 91 TYR A C 1
ATOM 664 O O . TYR A 1 91 ? -6.630 -5.106 15.005 1.00 94.94 91 TYR A O 1
ATOM 672 N N . ASP A 1 92 ? -7.014 -6.637 13.396 1.00 95.50 92 ASP A N 1
ATOM 673 C CA . ASP A 1 92 ? -7.644 -7.615 14.281 1.00 95.50 92 ASP A CA 1
ATOM 674 C C . ASP A 1 92 ? -6.658 -8.126 15.335 1.00 95.50 92 ASP A C 1
ATOM 676 O O . ASP A 1 92 ? -7.024 -8.236 16.502 1.00 95.50 92 ASP A O 1
ATOM 680 N N . PHE A 1 93 ? -5.393 -8.336 14.969 1.00 94.69 93 PHE A N 1
ATOM 681 C CA . PHE A 1 93 ? -4.317 -8.671 15.899 1.00 94.69 93 PHE A CA 1
ATOM 682 C C . PHE A 1 93 ? -4.174 -7.628 17.017 1.00 94.69 93 PHE A C 1
ATOM 684 O O . PHE A 1 93 ? -4.163 -7.983 18.199 1.00 94.69 93 PHE A O 1
ATOM 691 N N . 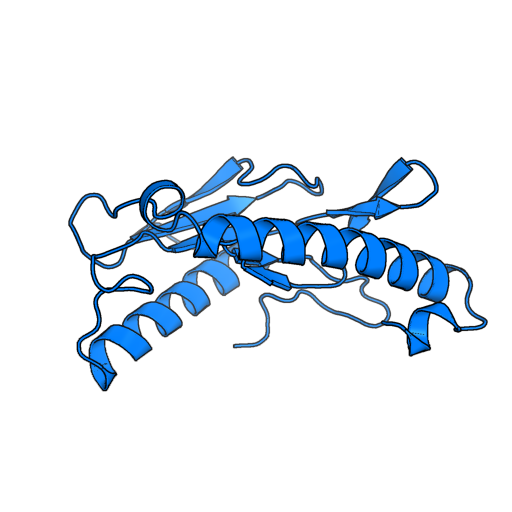TYR A 1 94 ? -4.104 -6.338 16.667 1.00 93.50 94 TYR A N 1
ATOM 692 C CA . TYR A 1 94 ? -3.981 -5.266 17.660 1.00 93.50 94 TYR A CA 1
ATOM 693 C C . TYR A 1 94 ? -5.227 -5.131 18.538 1.00 93.50 94 TYR A C 1
ATOM 695 O O . TYR A 1 94 ? -5.108 -5.009 19.760 1.00 93.50 94 TYR A O 1
ATOM 703 N N . ALA A 1 95 ? -6.411 -5.197 17.932 1.00 94.69 95 ALA A N 1
ATOM 704 C CA . ALA A 1 95 ? -7.671 -5.076 18.649 1.00 94.69 95 ALA A CA 1
ATOM 705 C C . ALA A 1 95 ? -7.901 -6.250 19.614 1.00 94.69 95 ALA A C 1
ATOM 707 O O . ALA A 1 95 ? -8.337 -6.037 20.740 1.00 94.69 95 ALA A O 1
ATOM 708 N N . GLN A 1 96 ? -7.599 -7.482 19.198 1.00 94.81 96 GLN A N 1
ATOM 709 C CA . GLN A 1 96 ? -7.891 -8.681 19.990 1.00 94.81 96 GLN A CA 1
ATOM 710 C C . GLN A 1 96 ? -6.875 -8.930 21.104 1.00 94.81 96 GLN A C 1
ATOM 712 O O . GLN A 1 96 ? -7.264 -9.372 22.181 1.00 94.81 96 GLN A O 1
ATOM 717 N N . LEU A 1 97 ? -5.585 -8.684 20.858 1.00 95.06 97 LEU A N 1
ATOM 718 C CA . LEU A 1 97 ? -4.540 -9.014 21.833 1.00 95.06 97 LEU A CA 1
ATOM 719 C C . LEU A 1 97 ? -4.167 -7.855 22.753 1.00 95.06 97 LEU A C 1
ATOM 721 O O . LEU A 1 97 ? -3.678 -8.094 23.855 1.00 95.06 97 LEU A O 1
ATOM 725 N N . PHE A 1 98 ? -4.364 -6.615 22.304 1.00 94.44 98 PHE A N 1
ATOM 726 C CA . PHE A 1 98 ? -3.927 -5.426 23.037 1.00 94.44 98 PHE A CA 1
ATOM 727 C C . PHE A 1 98 ? -5.062 -4.446 23.327 1.00 94.44 98 PHE A C 1
ATOM 729 O O . PHE A 1 98 ? -4.787 -3.377 23.863 1.00 94.44 98 PHE A O 1
ATOM 736 N N . GLU A 1 99 ? -6.302 -4.774 22.941 1.00 95.12 99 GLU A N 1
ATOM 737 C CA . GLU A 1 99 ? -7.461 -3.871 23.031 1.00 95.12 99 GLU A CA 1
ATOM 738 C C . GLU A 1 99 ? -7.199 -2.507 22.363 1.00 95.12 99 GLU A C 1
ATOM 740 O O . GLU A 1 99 ? -7.804 -1.494 22.708 1.00 95.12 99 GLU A O 1
ATOM 745 N N . ARG A 1 100 ? -6.284 -2.487 21.383 1.00 94.88 100 ARG A N 1
ATOM 746 C CA . ARG A 1 100 ? -5.790 -1.270 20.741 1.00 94.88 100 ARG A CA 1
ATOM 747 C C . ARG A 1 100 ? -6.587 -0.971 19.477 1.00 94.88 100 ARG A C 1
ATOM 749 O O . ARG A 1 100 ? -6.681 -1.816 18.584 1.00 94.88 100 ARG A O 1
ATOM 756 N N . ASN A 1 101 ? -7.116 0.245 19.355 1.00 91.25 101 ASN A N 1
ATOM 757 C CA . ASN A 1 101 ? -7.909 0.638 18.187 1.00 91.25 101 ASN A CA 1
ATOM 758 C C . ASN A 1 101 ? -7.021 1.139 17.035 1.00 91.25 101 ASN A C 1
ATOM 760 O O . ASN A 1 101 ? -6.727 2.331 16.939 1.00 91.25 101 ASN A O 1
ATOM 764 N N . SER A 1 102 ? -6.629 0.237 16.130 1.00 91.56 102 SER A N 1
ATOM 765 C CA . SER A 1 102 ? -5.704 0.518 15.018 1.00 91.56 102 SER A CA 1
ATOM 766 C C . SER A 1 102 ? -4.281 0.889 15.481 1.00 91.56 102 SER A C 1
ATOM 768 O O . SER A 1 102 ? -3.910 0.731 16.645 1.00 91.56 102 SER A O 1
ATOM 770 N N . LEU A 1 103 ? -3.432 1.352 14.559 1.00 88.75 103 LEU A N 1
ATOM 771 C CA . LEU A 1 103 ? -2.018 1.627 14.845 1.00 88.75 103 LEU A CA 1
ATOM 772 C C . LEU A 1 103 ? -1.822 2.823 15.787 1.00 88.75 103 LEU A C 1
ATOM 774 O O . LEU A 1 103 ? -0.808 2.878 16.482 1.00 88.75 103 LEU A O 1
ATOM 778 N N . ASP A 1 104 ? -2.773 3.755 15.855 1.00 88.88 104 ASP A N 1
ATOM 779 C CA . ASP A 1 104 ? -2.706 4.970 16.677 1.00 88.88 104 ASP A CA 1
ATOM 780 C C . ASP A 1 104 ? -3.507 4.893 17.987 1.00 88.88 104 ASP A C 1
ATOM 782 O O . ASP A 1 104 ? -3.445 5.834 18.773 1.00 88.88 104 ASP A O 1
ATOM 786 N N . ASP A 1 105 ? -4.201 3.780 18.239 1.00 91.38 105 ASP A N 1
ATOM 787 C CA . ASP A 1 105 ? -5.149 3.607 19.352 1.00 91.38 105 ASP A CA 1
ATOM 788 C C . ASP A 1 105 ? -6.392 4.511 19.302 1.00 91.38 105 ASP A C 1
ATOM 790 O O . ASP A 1 105 ? -7.088 4.700 20.297 1.00 91.38 105 ASP A O 1
ATOM 794 N N . ASN A 1 106 ? -6.679 5.104 18.145 1.00 91.06 106 ASN A N 1
ATOM 795 C CA . ASN A 1 106 ? -7.778 6.050 17.970 1.00 91.06 106 ASN A CA 1
ATOM 796 C C . ASN A 1 106 ? -8.532 5.836 16.649 1.00 91.06 106 ASN A C 1
ATOM 798 O O . ASN A 1 106 ? -9.190 6.745 16.135 1.00 91.06 106 ASN A O 1
ATOM 802 N N . GLY A 1 107 ? -8.444 4.628 16.091 1.00 91.19 107 GLY A N 1
ATOM 803 C CA . GLY A 1 107 ? -9.180 4.247 14.894 1.00 91.19 107 GLY A CA 1
ATOM 804 C C . GLY A 1 107 ? -8.628 4.882 13.625 1.00 91.19 107 GLY A C 1
ATOM 805 O O . GLY A 1 107 ? -9.406 5.291 12.762 1.00 91.19 107 GLY A O 1
ATOM 806 N N . MET A 1 108 ? -7.306 4.982 13.479 1.00 92.56 108 MET A N 1
ATOM 807 C CA . MET A 1 108 ? -6.690 5.354 12.205 1.00 92.56 108 MET A CA 1
ATOM 808 C C . MET A 1 108 ? -7.080 4.380 11.084 1.00 92.56 108 MET A C 1
ATOM 810 O O . MET A 1 108 ? -7.034 3.159 11.242 1.00 92.56 108 MET A O 1
ATOM 814 N N . SER A 1 109 ? -7.432 4.933 9.929 1.00 95.12 109 SER A N 1
ATOM 815 C CA . SER A 1 109 ? -7.641 4.206 8.683 1.00 95.12 109 SER A CA 1
ATOM 816 C C . SER A 1 109 ? -6.348 3.539 8.233 1.00 95.12 109 SER A C 1
ATOM 818 O O . SER A 1 109 ? -5.291 4.168 8.194 1.00 95.12 109 SER A O 1
ATOM 820 N N . LEU A 1 110 ? -6.445 2.281 7.821 1.00 95.81 110 LEU A N 1
ATOM 821 C CA . LEU A 1 110 ? -5.333 1.538 7.250 1.00 95.81 110 LEU A CA 1
ATOM 822 C C . LEU A 1 110 ? -5.314 1.755 5.740 1.00 95.81 110 LEU A C 1
ATOM 824 O O . LEU A 1 110 ? -6.036 1.105 4.981 1.00 95.81 110 LEU A O 1
ATOM 828 N N . VAL A 1 111 ? -4.505 2.722 5.316 1.00 96.75 111 VAL A N 1
ATOM 829 C CA . VAL A 1 111 ? -4.296 3.026 3.901 1.00 96.75 111 VAL A CA 1
ATOM 830 C C . VAL A 1 111 ? -3.125 2.206 3.377 1.00 96.75 111 VAL A C 1
ATOM 832 O O . VAL A 1 111 ? -2.059 2.163 3.994 1.00 96.75 111 VAL A O 1
ATOM 835 N N . SER A 1 112 ? -3.336 1.548 2.243 1.00 97.25 112 SER A N 1
ATOM 836 C CA . SER A 1 112 ? -2.317 0.771 1.538 1.00 97.25 112 SER A CA 1
ATOM 837 C C . SER A 1 112 ? -2.330 1.108 0.056 1.00 97.25 112 SER A C 1
ATOM 839 O O . SER A 1 112 ? -3.407 1.252 -0.516 1.00 97.25 112 SER A O 1
ATOM 841 N N . THR A 1 113 ? -1.156 1.179 -0.560 1.00 97.94 113 THR A N 1
ATOM 842 C CA . THR A 1 113 ? -0.999 1.416 -1.998 1.00 97.94 113 THR A CA 1
ATOM 843 C C . THR A 1 113 ? -0.148 0.315 -2.614 1.00 97.94 113 THR A C 1
ATOM 845 O O . THR A 1 113 ? 0.942 0.028 -2.115 1.00 97.94 113 THR A O 1
ATOM 848 N N . VAL A 1 114 ? -0.653 -0.316 -3.673 1.00 97.62 114 VAL A N 1
ATOM 849 C CA . VAL A 1 114 ? 0.031 -1.384 -4.422 1.00 97.62 114 VAL A CA 1
ATOM 850 C C . VAL A 1 114 ? 0.562 -0.880 -5.765 1.00 97.62 114 VAL A C 1
ATOM 852 O O . VAL A 1 114 ? 0.271 0.251 -6.162 1.00 97.62 114 VAL A O 1
ATOM 855 N N . HIS A 1 115 ? 1.348 -1.717 -6.449 1.00 96.31 115 HIS A N 1
ATOM 856 C CA . HIS A 1 115 ? 1.989 -1.411 -7.736 1.00 96.31 115 HIS A CA 1
ATOM 857 C C . HIS A 1 115 ? 2.848 -0.149 -7.698 1.00 96.31 115 HIS A C 1
ATOM 859 O O . HIS A 1 115 ? 2.904 0.619 -8.661 1.00 96.31 115 HIS A O 1
ATOM 865 N N . VAL A 1 116 ? 3.505 0.078 -6.559 1.00 94.62 116 VAL A N 1
ATOM 866 C CA . VAL A 1 116 ? 4.411 1.209 -6.389 1.00 94.62 116 VAL A CA 1
ATOM 867 C C . VAL A 1 116 ? 5.675 0.948 -7.200 1.00 94.62 116 VAL A C 1
ATOM 869 O O . VAL A 1 116 ? 6.282 -0.127 -7.118 1.00 94.62 116 VAL A O 1
ATOM 872 N N . ALA A 1 117 ? 6.065 1.940 -7.988 1.00 92.31 117 ALA A N 1
ATOM 873 C CA . ALA A 1 117 ? 7.310 1.948 -8.731 1.00 92.31 117 ALA A CA 1
ATOM 874 C C . ALA A 1 117 ? 8.332 2.884 -8.080 1.00 92.31 117 ALA A C 1
ATOM 876 O O . ALA A 1 117 ? 8.027 3.672 -7.188 1.00 92.31 117 ALA A O 1
ATOM 877 N N . GLU A 1 118 ? 9.568 2.773 -8.540 1.00 89.31 118 GLU A N 1
ATOM 878 C CA . GLU A 1 118 ? 10.635 3.730 -8.302 1.00 89.31 118 GLU A CA 1
ATOM 879 C C . GLU A 1 118 ? 11.246 4.162 -9.632 1.00 89.31 118 GLU A C 1
ATOM 881 O O . GLU A 1 118 ? 11.165 3.435 -10.621 1.00 89.31 118 GLU A O 1
ATOM 886 N N . VAL A 1 119 ? 11.849 5.348 -9.670 1.00 88.38 119 VAL A N 1
ATOM 887 C CA . VAL A 1 119 ? 12.532 5.848 -10.866 1.00 88.38 119 VAL A CA 1
ATOM 888 C C . VAL A 1 119 ? 13.967 5.320 -10.882 1.00 88.38 119 VAL A C 1
ATOM 890 O O . VAL A 1 119 ? 14.714 5.500 -9.916 1.00 88.38 119 VAL A O 1
ATOM 893 N N . ASP A 1 120 ? 14.362 4.657 -11.967 1.00 84.94 120 ASP A N 1
ATOM 894 C CA . ASP A 1 120 ? 15.738 4.200 -12.158 1.00 84.94 120 ASP A CA 1
ATOM 895 C C . ASP A 1 120 ? 16.666 5.321 -12.681 1.00 84.94 120 ASP A C 1
ATOM 897 O O . ASP A 1 120 ? 16.266 6.465 -12.895 1.00 84.94 120 ASP A O 1
ATOM 901 N N . PHE A 1 121 ? 17.947 5.011 -12.900 1.00 79.19 121 PHE A N 1
ATOM 902 C CA . PHE A 1 121 ? 18.924 5.995 -13.393 1.00 79.19 121 PHE A CA 1
ATOM 903 C C . PHE A 1 121 ? 18.669 6.498 -14.818 1.00 79.19 121 PHE A C 1
ATOM 905 O O . PHE A 1 121 ? 19.256 7.508 -15.208 1.00 79.19 121 PHE A O 1
ATOM 912 N N . ASN A 1 122 ? 17.835 5.805 -15.591 1.00 83.94 122 ASN A N 1
ATOM 913 C CA . ASN A 1 122 ? 17.444 6.220 -16.933 1.00 83.94 122 ASN A CA 1
ATOM 914 C C . ASN A 1 122 ? 16.206 7.129 -16.908 1.00 83.94 122 ASN A C 1
ATOM 916 O O . ASN A 1 122 ? 15.861 7.703 -17.939 1.00 83.94 122 ASN A O 1
ATOM 920 N N . GLY A 1 123 ? 15.581 7.311 -15.740 1.00 85.38 123 GLY A N 1
ATOM 921 C CA . GLY A 1 123 ? 14.349 8.078 -15.589 1.00 85.38 123 GLY A CA 1
ATOM 922 C C . GLY A 1 123 ? 13.085 7.249 -15.814 1.00 85.38 123 GLY A C 1
ATOM 923 O O . GLY A 1 123 ? 12.002 7.826 -15.886 1.00 85.38 123 GLY A O 1
ATOM 924 N N . ASP A 1 124 ? 13.204 5.923 -15.914 1.00 88.00 124 ASP A N 1
ATOM 925 C CA . ASP A 1 124 ? 12.074 5.031 -16.148 1.00 88.00 124 ASP A CA 1
ATOM 926 C C . ASP A 1 124 ? 11.483 4.538 -14.822 1.00 88.00 124 ASP A C 1
ATOM 928 O O . ASP A 1 124 ? 12.211 4.226 -13.874 1.00 88.00 124 ASP A O 1
ATOM 932 N N . HIS A 1 125 ? 10.155 4.408 -14.760 1.00 89.88 125 HIS A N 1
ATOM 933 C CA . HIS A 1 125 ? 9.503 3.722 -13.649 1.00 89.88 125 HIS A CA 1
ATOM 934 C C . HIS A 1 125 ? 9.765 2.220 -13.727 1.00 89.88 125 HIS A C 1
ATOM 936 O O . HIS A 1 125 ? 9.385 1.544 -14.686 1.00 89.88 125 HIS A O 1
ATOM 942 N N . VAL A 1 126 ? 10.374 1.687 -12.675 1.00 89.44 126 VAL A N 1
ATOM 943 C CA . VAL A 1 126 ? 10.602 0.259 -12.481 1.00 89.44 126 VAL A CA 1
ATOM 944 C C . VAL A 1 126 ? 9.896 -0.213 -11.212 1.00 89.44 126 VAL A C 1
ATOM 946 O O . VAL A 1 126 ? 9.810 0.543 -10.245 1.00 89.44 126 VAL A O 1
ATOM 949 N N . PRO A 1 127 ? 9.392 -1.457 -11.166 1.00 88.25 127 PRO A N 1
ATOM 950 C CA . PRO A 1 127 ? 8.755 -1.984 -9.967 1.00 88.25 127 PRO A CA 1
ATOM 951 C C . PRO A 1 127 ? 9.649 -1.863 -8.731 1.00 88.25 127 PRO A C 1
ATOM 953 O O . PRO A 1 127 ? 10.799 -2.318 -8.729 1.00 88.25 127 PRO A O 1
ATOM 956 N N . LEU A 1 128 ? 9.102 -1.281 -7.663 1.00 88.81 128 LEU A N 1
ATOM 957 C CA . LEU A 1 128 ? 9.821 -1.137 -6.408 1.00 88.81 128 LEU A CA 1
ATOM 958 C C . LEU A 1 128 ? 10.140 -2.526 -5.837 1.00 88.81 128 LEU A C 1
ATOM 960 O O . LEU A 1 128 ? 9.270 -3.379 -5.661 1.00 88.81 128 LEU A O 1
ATOM 964 N N . SER A 1 129 ? 11.404 -2.748 -5.487 1.00 87.81 129 SER A N 1
ATOM 965 C CA . SER A 1 129 ? 11.863 -4.005 -4.874 1.00 87.81 129 SER A CA 1
ATOM 966 C C . SER A 1 129 ? 11.781 -3.993 -3.345 1.00 87.81 129 SER A C 1
ATOM 968 O O . SER A 1 129 ? 12.705 -4.443 -2.666 1.00 87.81 129 SER A O 1
ATOM 970 N N . ASN A 1 130 ? 10.711 -3.417 -2.790 1.00 86.94 130 ASN A N 1
ATOM 971 C CA . ASN A 1 130 ? 10.525 -3.267 -1.348 1.00 86.94 130 ASN A CA 1
ATOM 972 C C . ASN A 1 130 ? 9.048 -3.023 -0.975 1.00 86.94 130 ASN A C 1
ATOM 974 O O . ASN A 1 130 ? 8.208 -2.749 -1.833 1.00 86.94 130 ASN A O 1
ATOM 978 N N . ALA A 1 131 ? 8.760 -3.049 0.325 1.00 89.31 131 ALA A N 1
ATOM 979 C CA . ALA A 1 131 ? 7.543 -2.507 0.918 1.00 89.31 131 ALA A CA 1
ATOM 980 C C . ALA A 1 131 ? 7.887 -1.656 2.144 1.00 89.31 131 ALA A C 1
ATOM 982 O O . ALA A 1 131 ? 8.821 -1.956 2.891 1.00 89.31 131 ALA A O 1
ATOM 983 N N . TYR A 1 132 ? 7.138 -0.580 2.369 1.00 89.31 132 TYR A N 1
ATOM 984 C CA . TYR A 1 132 ? 7.435 0.353 3.451 1.00 89.31 132 TYR A CA 1
ATOM 985 C C . TYR A 1 132 ? 6.189 1.018 4.030 1.00 89.31 132 TYR A C 1
ATOM 987 O O . TYR A 1 132 ? 5.166 1.179 3.377 1.00 89.31 132 TYR A O 1
ATOM 995 N N . TRP A 1 133 ? 6.321 1.447 5.285 1.00 89.56 133 TRP A N 1
ATOM 996 C CA . TRP A 1 133 ? 5.388 2.368 5.937 1.00 89.56 133 TRP A CA 1
ATOM 997 C C . TRP A 1 133 ? 5.981 3.768 5.864 1.00 89.56 133 TRP A C 1
ATOM 999 O O . TRP A 1 133 ? 7.076 3.967 6.392 1.00 89.56 133 TRP A O 1
ATOM 1009 N N . ASN A 1 134 ? 5.293 4.737 5.269 1.00 84.38 134 ASN A N 1
ATOM 1010 C CA . ASN A 1 134 ? 5.825 6.101 5.159 1.00 84.38 134 ASN A CA 1
ATOM 1011 C C . ASN A 1 134 ? 5.448 7.015 6.335 1.00 84.38 134 ASN A C 1
ATOM 1013 O O . ASN A 1 134 ? 5.850 8.173 6.354 1.00 84.38 134 ASN A O 1
ATOM 1017 N N . GLY A 1 135 ? 4.685 6.506 7.308 1.00 82.94 135 GLY A N 1
ATOM 1018 C CA . GLY A 1 135 ? 4.134 7.309 8.397 1.00 82.94 135 GLY A CA 1
ATOM 1019 C C . GLY A 1 135 ? 2.622 7.506 8.345 1.00 82.94 135 GLY A C 1
ATOM 1020 O O . GLY A 1 135 ? 2.028 7.724 9.394 1.00 82.94 135 GLY A O 1
ATOM 1021 N N . SER A 1 136 ? 2.024 7.395 7.155 1.00 86.94 136 SER A N 1
ATOM 1022 C CA . SER A 1 136 ? 0.576 7.564 6.928 1.00 86.94 136 SER A CA 1
ATOM 1023 C C . SER A 1 136 ? -0.068 6.356 6.249 1.00 86.94 136 SER A C 1
ATOM 1025 O O . SER A 1 136 ? -1.244 6.080 6.463 1.00 86.94 136 SER A O 1
ATOM 1027 N N . GLN A 1 137 ? 0.683 5.656 5.395 1.00 92.50 137 GLN A N 1
ATOM 1028 C CA . GLN A 1 137 ? 0.197 4.516 4.621 1.00 92.50 137 GLN A CA 1
ATOM 1029 C C . GLN A 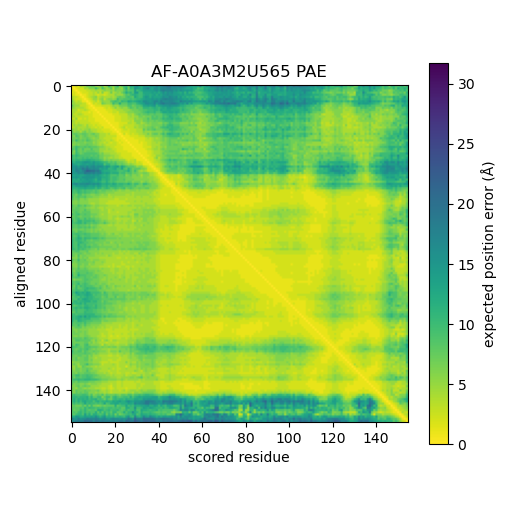1 137 ? 1.302 3.480 4.380 1.00 92.50 137 GLN A C 1
ATOM 1031 O O . GLN A 1 137 ? 2.499 3.798 4.431 1.00 92.50 137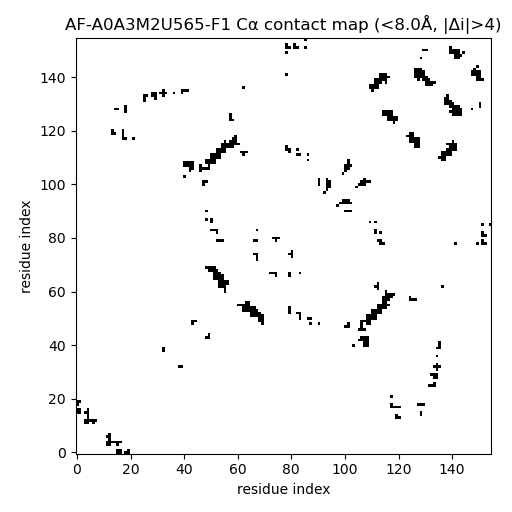 GLN A O 1
ATOM 1036 N N . MET A 1 138 ? 0.884 2.243 4.109 1.00 95.25 138 MET A N 1
ATOM 1037 C CA . MET A 1 138 ? 1.750 1.204 3.559 1.00 95.25 138 MET A CA 1
ATOM 1038 C C . MET A 1 138 ? 1.856 1.359 2.041 1.00 95.25 138 MET A C 1
ATOM 1040 O O . MET A 1 138 ? 0.872 1.653 1.370 1.00 95.25 138 MET A O 1
ATOM 1044 N N . ALA A 1 139 ? 3.043 1.128 1.503 1.00 95.00 139 ALA A N 1
ATOM 1045 C CA . ALA A 1 139 ? 3.334 1.136 0.078 1.00 95.00 139 ALA A CA 1
ATOM 1046 C C . ALA A 1 139 ? 4.038 -0.175 -0.283 1.00 95.00 139 ALA A C 1
ATOM 1048 O O . ALA A 1 139 ? 5.010 -0.559 0.377 1.00 95.00 139 ALA A O 1
ATOM 1049 N N . TYR A 1 140 ? 3.535 -0.860 -1.306 1.00 94.44 140 TYR A N 1
ATOM 1050 C CA . TYR A 1 140 ? 4.008 -2.170 -1.739 1.00 94.44 140 TYR A CA 1
ATOM 1051 C C . TYR A 1 140 ? 4.431 -2.115 -3.202 1.00 94.44 140 TYR A C 1
ATOM 1053 O O . TYR A 1 140 ? 3.632 -1.787 -4.080 1.00 94.44 140 TYR A O 1
ATOM 1061 N N . GLY A 1 141 ? 5.687 -2.467 -3.457 1.00 92.75 141 GLY A N 1
ATOM 1062 C CA . GLY A 1 141 ? 6.154 -2.756 -4.801 1.00 92.75 141 GLY A CA 1
ATOM 1063 C C . GLY A 1 141 ? 5.847 -4.188 -5.227 1.00 92.75 141 GLY A C 1
ATOM 1064 O O . GLY A 1 141 ? 5.661 -5.089 -4.398 1.00 92.75 141 GLY A O 1
ATOM 1065 N N . ASP A 1 142 ? 5.852 -4.410 -6.537 1.00 89.56 142 ASP A N 1
ATOM 1066 C CA . ASP A 1 142 ? 5.655 -5.744 -7.114 1.00 89.56 142 ASP A CA 1
ATOM 1067 C C . ASP A 1 142 ? 6.925 -6.598 -7.092 1.00 89.56 142 ASP A C 1
ATOM 1069 O O . ASP A 1 142 ? 6.877 -7.801 -7.352 1.00 89.56 142 ASP A O 1
ATOM 1073 N N . GLY A 1 143 ? 8.062 -6.008 -6.720 1.00 80.62 143 GLY A N 1
ATOM 1074 C CA . GLY A 1 143 ? 9.339 -6.670 -6.880 1.00 80.62 143 GLY A CA 1
ATOM 1075 C C . GLY A 1 143 ? 9.713 -6.803 -8.349 1.00 80.62 143 GLY A C 1
ATOM 1076 O O . GLY A 1 143 ? 9.058 -6.309 -9.260 1.00 80.62 143 GLY A O 1
ATOM 1077 N N . ASP A 1 144 ? 10.845 -7.439 -8.574 1.00 73.38 144 ASP A N 1
ATOM 1078 C CA . ASP A 1 144 ? 11.554 -7.359 -9.837 1.00 73.38 144 ASP A CA 1
ATOM 1079 C C . ASP A 1 144 ? 11.472 -8.670 -10.642 1.00 73.38 144 ASP A C 1
ATOM 1081 O O . ASP A 1 144 ? 12.113 -8.785 -11.690 1.00 73.38 144 ASP A O 1
ATOM 1085 N N . ASP A 1 145 ? 10.706 -9.639 -10.117 1.00 70.25 145 ASP A N 1
ATOM 1086 C CA . ASP A 1 145 ? 10.475 -11.031 -10.542 1.00 70.25 145 ASP A CA 1
ATOM 1087 C C . ASP A 1 145 ? 11.737 -11.883 -10.767 1.00 70.25 145 ASP A C 1
ATOM 1089 O O . ASP A 1 145 ? 11.658 -13.080 -11.057 1.00 70.25 145 ASP A O 1
ATOM 1093 N N . LEU A 1 146 ? 12.920 -11.300 -10.574 1.00 64.62 146 LEU A N 1
ATOM 1094 C CA . LEU A 1 146 ? 14.215 -11.966 -10.681 1.00 64.62 146 LEU A CA 1
ATOM 1095 C C . LEU A 1 146 ? 14.726 -12.408 -9.315 1.00 64.62 146 LEU A C 1
ATOM 1097 O O . LEU A 1 146 ? 15.304 -13.487 -9.183 1.00 64.62 146 LEU A O 1
ATOM 1101 N N . VAL A 1 147 ? 14.534 -11.562 -8.307 1.00 67.38 147 VAL A N 1
ATOM 1102 C CA . VAL A 1 147 ? 14.968 -11.797 -6.930 1.00 67.38 147 VAL A CA 1
ATOM 1103 C C . VAL A 1 147 ? 13.797 -11.621 -5.976 1.00 67.38 147 VAL A C 1
ATOM 1105 O O . VAL A 1 147 ? 13.629 -12.429 -5.063 1.00 67.38 147 VAL A O 1
ATOM 1108 N N . PHE A 1 148 ? 12.969 -10.604 -6.202 1.00 68.62 148 PHE A N 1
ATOM 1109 C CA . PHE A 1 148 ? 11.824 -10.312 -5.351 1.00 68.62 148 PHE A CA 1
ATOM 1110 C C . PHE A 1 148 ? 10.519 -10.521 -6.109 1.00 68.62 148 PHE A C 1
ATOM 1112 O O . PHE A 1 148 ? 10.365 -10.052 -7.231 1.00 68.62 148 PHE A O 1
ATOM 1119 N N . LYS A 1 149 ? 9.584 -11.222 -5.467 1.00 79.19 149 LYS A N 1
ATOM 1120 C CA . LYS A 1 149 ? 8.178 -11.284 -5.885 1.00 79.19 149 LYS A CA 1
ATOM 1121 C C . LYS A 1 149 ? 7.398 -10.174 -5.175 1.00 79.19 149 LYS A C 1
ATOM 1123 O O . LYS A 1 149 ? 7.926 -9.573 -4.238 1.00 79.19 149 LYS A O 1
ATOM 1128 N N . ARG A 1 150 ? 6.130 -9.983 -5.552 1.00 79.75 150 ARG A N 1
ATOM 1129 C CA . ARG A 1 150 ? 5.225 -9.011 -4.914 1.00 79.75 150 ARG A CA 1
ATOM 1130 C C . ARG A 1 150 ? 5.266 -9.092 -3.387 1.00 79.75 150 ARG A C 1
ATOM 1132 O O . ARG A 1 150 ? 5.152 -10.175 -2.805 1.00 79.75 150 ARG A O 1
ATOM 1139 N N . PHE A 1 151 ? 5.391 -7.934 -2.748 1.00 77.94 151 PHE A N 1
ATOM 1140 C CA . PHE A 1 151 ? 5.581 -7.835 -1.300 1.00 77.94 151 PHE A CA 1
ATOM 1141 C C . PHE A 1 151 ? 4.276 -7.923 -0.496 1.00 77.94 151 PHE A C 1
ATOM 1143 O O . PHE A 1 151 ? 4.315 -7.965 0.729 1.00 77.94 151 PHE A O 1
ATOM 1150 N N . THR A 1 152 ? 3.126 -8.001 -1.168 1.00 71.06 152 THR A N 1
ATOM 1151 C CA . THR A 1 152 ? 1.818 -8.272 -0.550 1.00 71.06 152 THR A CA 1
ATOM 1152 C C . THR A 1 152 ? 1.611 -9.754 -0.229 1.00 71.06 152 THR A C 1
ATOM 1154 O O . THR A 1 152 ? 0.792 -10.098 0.612 1.00 71.06 152 THR A O 1
ATOM 1157 N N . GLY A 1 153 ? 2.370 -10.650 -0.870 1.00 57.94 153 GLY A N 1
ATOM 1158 C CA . GLY A 1 153 ? 2.159 -12.098 -0.792 1.00 57.94 153 GLY A CA 1
ATOM 1159 C C . GLY A 1 153 ? 2.745 -12.793 0.441 1.00 57.94 153 GLY A C 1
ATOM 1160 O O . GLY A 1 153 ? 2.758 -14.022 0.469 1.00 57.94 153 GLY A O 1
ATOM 1161 N N . SE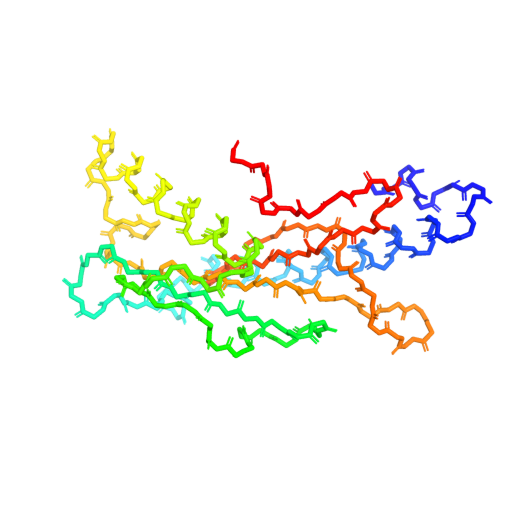R A 1 154 ? 3.274 -12.047 1.414 1.00 60.75 154 SER A N 1
ATOM 1162 C CA . SER A 1 154 ? 3.830 -12.586 2.659 1.00 60.75 154 SER A CA 1
ATOM 1163 C C . SER A 1 154 ? 3.244 -11.819 3.842 1.00 60.75 154 SER A C 1
ATOM 1165 O O . SER A 1 154 ? 3.670 -10.696 4.108 1.00 60.75 154 SER A O 1
ATOM 1167 N N . LEU A 1 155 ? 2.276 -12.438 4.521 1.00 48.19 155 LEU A N 1
ATOM 1168 C CA . LEU A 1 155 ? 1.822 -12.042 5.857 1.00 48.19 155 LEU A CA 1
ATOM 1169 C C . LEU A 1 155 ? 2.766 -12.583 6.934 1.00 48.19 155 LEU A C 1
ATOM 1171 O O . LEU A 1 155 ? 3.240 -13.732 6.765 1.00 48.19 155 LEU A O 1
#

Sequence (155 aa):
MERMAQSPKNLISARAIANLTSSSAFLASRLSARAMPSMHAIKSPDGKKHRAIHDAKGTDDLPGVIVRKEGQAPTGDKAADEAYDGSGDVYDFYAQLFERNSLDDNGMSLVSTVHVAEVDFNGDHVPLSNAYWNGSQMAYGDGDDLVFKRFTGSL